Protein AF-A0A840UQM2-F1 (afdb_monomer)

Mean predicted aligned error: 9.04 Å

Solvent-accessible surface area (backbone atoms only — not comparable to full-atom values): 5366 Å² total; per-residue (Å²): 131,89,81,72,73,69,52,84,92,65,57,53,75,91,84,45,74,70,52,30,52,53,26,50,56,41,49,52,55,58,54,66,31,68,70,54,38,54,58,49,62,75,69,56,51,74,68,58,48,51,54,49,49,52,55,51,52,52,51,43,68,74,78,42,54,72,69,54,42,32,44,72,71,66,67,41,71,80,74,80,74,74,82,80,81,130

Organism: NCBI:txid1506996

Foldseek 3Di:
DPPPQDDLVQQDPDPDPVSVVSSVVSVVVVCPPPVNVVVVVVPDDPVRVVVVCVVVVVVCVVPPDPCRCCCPPVVCPPPPPPPPPD

pLDDT: mean 81.35, std 15.38, range [39.81, 96.38]

Secondary structure (DSSP, 8-state):
----PPPGGG---SS-HHHHHHHHHHHHHHHT-HHHHHHHHTTS-HHHHHHHHHHHHHHHHHHS-HHHHHHHTS------------

Structure (mmCIF, N/CA/C/O backbone):
data_AF-A0A840UQM2-F1
#
_entry.id   AF-A0A840UQM2-F1
#
loop_
_atom_site.group_PDB
_atom_site.id
_atom_site.type_symbol
_atom_site.label_atom_id
_atom_site.label_alt_id
_atom_site.label_comp_id
_atom_site.label_asym_id
_atom_site.label_entity_id
_atom_site.label_seq_id
_atom_site.pdbx_PDB_ins_code
_atom_site.Cartn_x
_atom_site.Cartn_y
_atom_site.Cartn_z
_atom_site.occupancy
_atom_site.B_iso_or_equiv
_atom_site.auth_seq_id
_atom_site.auth_comp_id
_atom_site.auth_asym_id
_atom_site.auth_atom_id
_atom_site.pdbx_PDB_model_num
ATOM 1 N N . MET A 1 1 ? -6.434 15.184 -23.416 1.00 39.81 1 MET A N 1
ATOM 2 C CA . MET A 1 1 ? -5.617 14.066 -22.909 1.00 39.81 1 MET A CA 1
ATOM 3 C C . MET A 1 1 ? -6.597 13.099 -22.289 1.00 39.81 1 MET A C 1
ATOM 5 O O . MET A 1 1 ? -7.172 13.421 -21.260 1.00 39.81 1 MET A O 1
ATOM 9 N N . ASP A 1 2 ? -6.915 12.026 -23.006 1.00 41.00 2 ASP A N 1
ATOM 10 C CA . ASP A 1 2 ? -7.840 10.998 -22.537 1.00 41.00 2 ASP A CA 1
ATOM 11 C C . ASP A 1 2 ? -7.132 10.196 -21.439 1.00 41.00 2 ASP A C 1
ATOM 13 O O . ASP A 1 2 ? -6.310 9.324 -21.706 1.00 41.00 2 ASP A O 1
ATOM 17 N N . ASN A 1 3 ? -7.358 10.599 -20.190 1.00 48.94 3 ASN A N 1
ATOM 18 C CA . ASN A 1 3 ? -6.868 9.928 -18.992 1.00 48.94 3 ASN A CA 1
ATOM 19 C C . ASN A 1 3 ? -7.781 8.730 -18.698 1.00 48.94 3 ASN A C 1
ATOM 21 O O . ASN A 1 3 ? -8.442 8.683 -17.661 1.00 48.94 3 ASN A O 1
ATOM 25 N N . SER A 1 4 ? -7.896 7.808 -19.656 1.00 53.62 4 SER A N 1
ATOM 26 C CA . SER A 1 4 ? -8.677 6.591 -19.474 1.00 53.62 4 SER A CA 1
ATOM 27 C C . SER A 1 4 ? -7.955 5.711 -18.465 1.00 53.62 4 SER A C 1
ATOM 29 O O . SER A 1 4 ? -6.964 5.051 -18.781 1.00 53.62 4 SER A O 1
ATOM 31 N N . ALA A 1 5 ? -8.433 5.750 -17.222 1.00 64.06 5 ALA A N 1
ATOM 32 C CA . ALA A 1 5 ? -8.079 4.776 -16.206 1.00 64.06 5 ALA A CA 1
ATOM 33 C C . ALA A 1 5 ? -8.223 3.369 -16.808 1.00 64.06 5 ALA A C 1
ATOM 35 O O . ALA A 1 5 ? -9.231 3.066 -17.451 1.00 64.06 5 ALA A O 1
ATOM 36 N N . LEU A 1 6 ? -7.198 2.527 -16.646 1.00 74.06 6 LEU A N 1
ATOM 37 C CA . LEU A 1 6 ? -7.268 1.138 -17.095 1.00 74.06 6 LEU A CA 1
ATOM 38 C C . LEU A 1 6 ? -8.486 0.470 -16.454 1.00 74.06 6 LEU A C 1
ATOM 40 O O . LEU A 1 6 ? -8.718 0.616 -15.254 1.00 74.06 6 LEU A O 1
ATOM 44 N N . SER A 1 7 ? -9.252 -0.277 -17.247 1.00 78.06 7 SER A N 1
ATOM 45 C CA . SER A 1 7 ? -10.291 -1.144 -16.693 1.00 78.06 7 SER A CA 1
ATOM 46 C C . SER A 1 7 ? -9.640 -2.338 -15.979 1.00 78.06 7 SER A C 1
ATOM 48 O O . SER A 1 7 ? -8.565 -2.776 -16.397 1.00 78.06 7 SER A O 1
ATOM 50 N N . PRO A 1 8 ? -10.283 -2.935 -14.958 1.00 79.19 8 PRO A N 1
ATOM 51 C CA . PRO A 1 8 ? -9.746 -4.094 -14.231 1.00 79.19 8 PRO A CA 1
ATOM 52 C C . PRO A 1 8 ? -9.349 -5.259 -15.151 1.00 79.19 8 PRO A C 1
ATOM 54 O O . PRO A 1 8 ? -8.362 -5.944 -14.904 1.00 79.19 8 PRO A O 1
ATOM 57 N N . SER A 1 9 ? -10.070 -5.450 -16.258 1.00 82.69 9 SER A N 1
ATOM 58 C CA . SER A 1 9 ? -9.787 -6.472 -17.274 1.00 82.69 9 SER A CA 1
ATOM 59 C C . SER A 1 9 ? -8.555 -6.191 -18.147 1.00 82.69 9 SER A C 1
ATOM 61 O O . SER A 1 9 ? -8.214 -7.011 -18.993 1.00 82.69 9 SER A O 1
ATOM 63 N N . GLN A 1 10 ? -7.922 -5.027 -17.995 1.00 83.31 10 GLN A N 1
ATOM 64 C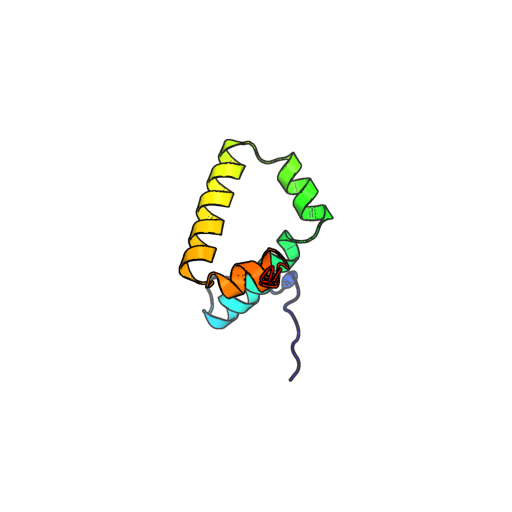 CA . GLN A 1 10 ? -6.761 -4.581 -18.772 1.00 83.31 10 GLN A CA 1
ATOM 65 C C . GLN A 1 10 ? -5.480 -4.509 -17.928 1.00 83.31 10 GLN A C 1
ATOM 67 O O . GLN A 1 10 ? -4.428 -4.164 -18.462 1.00 83.31 10 GLN A O 1
ATOM 72 N N . ILE A 1 11 ? -5.560 -4.820 -16.628 1.00 86.19 11 ILE A N 1
ATOM 73 C CA . ILE A 1 11 ? -4.397 -4.891 -15.740 1.00 86.19 11 ILE A CA 1
ATOM 74 C C . ILE A 1 11 ? -3.486 -6.019 -16.225 1.00 86.19 11 ILE A C 1
ATOM 76 O O . ILE A 1 11 ? -3.907 -7.169 -16.355 1.00 86.19 11 ILE A O 1
ATOM 80 N N . CYS A 1 12 ? -2.228 -5.684 -16.486 1.00 87.56 12 CYS A N 1
ATOM 81 C CA . CYS A 1 12 ? -1.219 -6.637 -16.914 1.00 87.56 12 CYS A CA 1
ATOM 82 C C . CYS A 1 12 ? 0.147 -6.233 -16.357 1.00 87.56 12 CYS A C 1
ATOM 84 O O . CYS A 1 12 ? 0.509 -5.056 -16.400 1.00 87.56 12 CYS A O 1
ATOM 86 N N .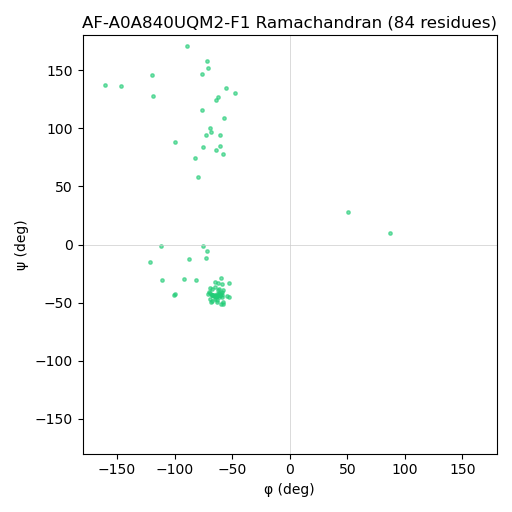 PHE A 1 13 ? 0.888 -7.216 -15.849 1.00 88.75 13 PHE A N 1
ATOM 87 C CA . PHE A 1 13 ? 2.217 -7.033 -15.271 1.00 88.75 13 PHE A CA 1
ATOM 88 C C . PHE A 1 13 ? 3.259 -7.845 -16.047 1.00 88.75 13 PHE A C 1
ATOM 90 O O . PHE A 1 13 ? 2.965 -8.946 -16.517 1.00 88.75 13 PHE A O 1
ATOM 97 N N . GLY A 1 14 ? 4.480 -7.320 -16.151 1.00 86.12 14 GLY A N 1
ATOM 98 C CA . GLY A 1 14 ? 5.633 -8.021 -16.721 1.00 86.12 14 GLY A CA 1
ATOM 99 C C . GLY A 1 14 ? 5.801 -7.903 -18.238 1.00 86.12 14 GLY A C 1
ATOM 100 O O . GLY A 1 14 ? 6.638 -8.607 -18.803 1.00 86.12 14 GLY A O 1
ATOM 101 N N . LEU A 1 15 ? 5.035 -7.032 -18.901 1.00 83.44 15 LEU A N 1
ATOM 102 C CA . LEU A 1 15 ? 5.176 -6.771 -20.341 1.00 83.44 15 LEU A CA 1
ATOM 103 C C . LEU A 1 15 ? 5.967 -5.493 -20.630 1.00 83.44 15 LEU A C 1
ATOM 105 O O . LEU A 1 15 ? 6.792 -5.481 -21.541 1.00 83.44 15 LEU A O 1
ATOM 109 N N . ASP A 1 16 ? 5.709 -4.424 -19.879 1.00 90.12 16 ASP A N 1
ATOM 110 C CA . ASP A 1 16 ? 6.322 -3.116 -20.087 1.00 90.12 16 ASP A CA 1
ATOM 111 C C . ASP A 1 16 ? 6.216 -2.269 -18.816 1.00 90.12 16 ASP A C 1
ATOM 113 O O . ASP A 1 16 ? 5.154 -2.186 -18.210 1.00 90.12 16 ASP A O 1
ATOM 117 N N . LEU A 1 17 ? 7.292 -1.568 -18.452 1.00 88.75 17 LEU A N 1
ATOM 118 C CA . LEU A 1 17 ? 7.356 -0.811 -17.201 1.00 88.75 17 LEU A CA 1
ATOM 119 C C . LEU A 1 17 ? 6.313 0.318 -17.115 1.00 88.75 17 LEU A C 1
ATOM 121 O O . LEU A 1 17 ? 5.844 0.634 -16.020 1.00 88.75 17 LEU A O 1
ATOM 125 N N . GLU A 1 18 ? 5.959 0.960 -18.229 1.00 87.69 18 GLU A N 1
ATOM 126 C CA . GLU A 1 18 ? 4.918 1.992 -18.242 1.00 87.69 18 GLU A CA 1
ATOM 127 C C . GLU A 1 18 ? 3.532 1.369 -18.045 1.00 87.69 18 GLU A C 1
ATOM 129 O O . GLU A 1 18 ? 2.736 1.875 -17.245 1.00 87.69 18 GLU A O 1
ATOM 134 N N . LEU A 1 19 ? 3.261 0.241 -18.705 1.00 87.50 19 LEU A N 1
ATOM 135 C CA . LEU A 1 19 ? 2.036 -0.529 -18.497 1.00 87.50 19 LEU A CA 1
ATOM 136 C C . LEU A 1 19 ? 1.942 -1.075 -17.068 1.00 87.50 19 LEU A C 1
ATOM 138 O O . LEU A 1 19 ? 0.885 -0.961 -16.454 1.00 87.50 19 LEU A O 1
ATOM 142 N N . ASP A 1 20 ? 3.035 -1.594 -16.515 1.00 90.44 20 ASP A N 1
ATOM 143 C CA . ASP A 1 20 ? 3.126 -2.067 -15.135 1.00 90.44 20 ASP A CA 1
ATOM 144 C C . ASP A 1 20 ? 2.789 -0.939 -14.149 1.00 90.44 20 ASP A C 1
ATOM 146 O O . ASP A 1 20 ? 1.994 -1.140 -13.235 1.00 90.44 20 ASP A O 1
ATOM 150 N N . ARG A 1 21 ? 3.302 0.282 -14.362 1.00 89.81 21 ARG A N 1
ATOM 151 C CA . ARG A 1 21 ? 2.977 1.448 -13.515 1.00 89.81 21 ARG A CA 1
ATOM 152 C C . ARG A 1 21 ? 1.497 1.820 -13.574 1.00 89.81 21 ARG A C 1
ATOM 154 O O . ARG A 1 21 ? 0.891 2.091 -12.537 1.00 89.81 21 ARG A O 1
ATOM 161 N N . ARG A 1 22 ? 0.901 1.831 -14.770 1.00 89.56 22 ARG A N 1
ATOM 162 C CA . ARG A 1 22 ? -0.535 2.122 -14.935 1.00 89.56 22 ARG A CA 1
ATOM 163 C C . ARG A 1 22 ? -1.397 1.023 -14.311 1.00 89.56 22 ARG A C 1
ATOM 165 O O . ARG A 1 22 ? -2.358 1.325 -13.605 1.00 89.56 22 ARG A O 1
ATOM 172 N N . SER A 1 23 ? -1.028 -0.234 -14.531 1.00 89.88 23 SER A N 1
ATOM 173 C CA . SER A 1 23 ? -1.682 -1.412 -13.957 1.00 89.88 23 SER A CA 1
ATOM 174 C C . SER A 1 23 ? -1.599 -1.404 -12.435 1.00 89.88 23 SER A C 1
ATOM 176 O O . SER A 1 23 ? -2.600 -1.646 -11.768 1.00 89.88 23 SER A O 1
ATOM 178 N N . PHE A 1 24 ? -0.444 -1.035 -11.879 1.00 90.62 24 PHE A N 1
ATOM 179 C CA . PHE A 1 24 ? -0.239 -0.896 -10.441 1.00 90.62 24 PHE A CA 1
ATOM 180 C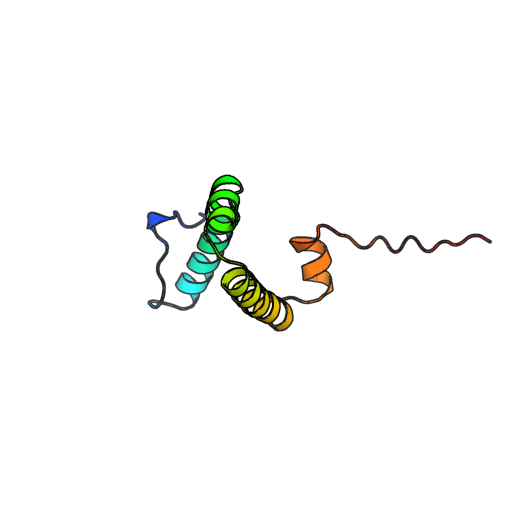 C . PHE A 1 24 ? -1.130 0.199 -9.841 1.00 90.62 24 PHE A C 1
ATOM 182 O O . PHE A 1 24 ? -1.790 -0.029 -8.831 1.00 90.62 24 PHE A O 1
ATOM 189 N N . SER A 1 25 ? -1.230 1.360 -10.498 1.00 90.12 25 SER A N 1
ATOM 190 C CA . SER A 1 25 ? -2.138 2.432 -10.068 1.00 90.12 25 SER A CA 1
ATOM 191 C C . SER A 1 25 ? -3.609 1.992 -10.067 1.00 90.12 25 SER A C 1
ATOM 193 O O . SER A 1 25 ? -4.331 2.275 -9.111 1.00 90.12 25 SER A O 1
ATOM 195 N N . CYS A 1 26 ? -4.057 1.271 -11.101 1.00 89.62 26 CYS A N 1
ATOM 196 C CA . CYS A 1 26 ? -5.416 0.723 -11.163 1.00 89.62 26 CYS A CA 1
ATOM 197 C C . CYS A 1 26 ? -5.654 -0.334 -10.070 1.00 89.62 26 CYS A C 1
ATOM 199 O O . CYS A 1 26 ? -6.670 -0.304 -9.377 1.00 89.62 26 CYS A O 1
ATOM 201 N N . PHE A 1 27 ? -4.686 -1.227 -9.860 1.00 90.06 27 PHE A N 1
ATOM 202 C CA . PHE A 1 27 ? -4.747 -2.259 -8.829 1.00 90.06 27 PHE A CA 1
ATOM 203 C C . PHE A 1 27 ? -4.913 -1.665 -7.423 1.00 90.06 27 PHE A C 1
ATOM 205 O O . PHE A 1 27 ? -5.783 -2.112 -6.678 1.00 90.06 27 PHE A O 1
ATOM 212 N N . LEU A 1 28 ? -4.148 -0.622 -7.078 1.00 89.94 28 LEU A N 1
ATOM 213 C CA . LEU A 1 28 ? -4.274 0.058 -5.784 1.00 89.94 28 LEU A CA 1
ATOM 214 C C . LEU A 1 28 ? -5.660 0.686 -5.582 1.00 89.94 28 LEU A C 1
ATOM 216 O O . LEU A 1 28 ? -6.205 0.616 -4.485 1.00 89.94 28 LEU A O 1
ATOM 220 N N . GLN A 1 29 ? -6.260 1.253 -6.631 1.00 89.12 29 GLN A N 1
ATOM 221 C CA . GLN A 1 29 ? -7.612 1.820 -6.558 1.00 89.12 29 GLN A CA 1
ATOM 222 C C . GLN A 1 29 ? -8.683 0.743 -6.339 1.00 89.12 29 GLN A C 1
ATOM 224 O O . GLN A 1 29 ? -9.625 0.959 -5.578 1.00 89.12 29 GLN A O 1
ATOM 229 N N . LEU A 1 30 ? -8.536 -0.427 -6.970 1.00 88.44 30 LEU A N 1
ATOM 230 C CA . LEU A 1 30 ? -9.432 -1.568 -6.752 1.00 88.44 30 LEU A CA 1
ATOM 231 C C . LEU A 1 30 ? -9.280 -2.139 -5.340 1.00 88.44 30 LEU A C 1
ATOM 233 O O . LEU A 1 30 ? -10.282 -2.405 -4.681 1.00 88.44 30 LEU A O 1
ATOM 237 N N . ALA A 1 31 ? -8.041 -2.289 -4.866 1.00 86.88 31 ALA A N 1
ATOM 238 C CA . ALA A 1 31 ? -7.752 -2.767 -3.517 1.00 86.88 31 ALA A CA 1
ATOM 239 C C . ALA A 1 31 ? -8.251 -1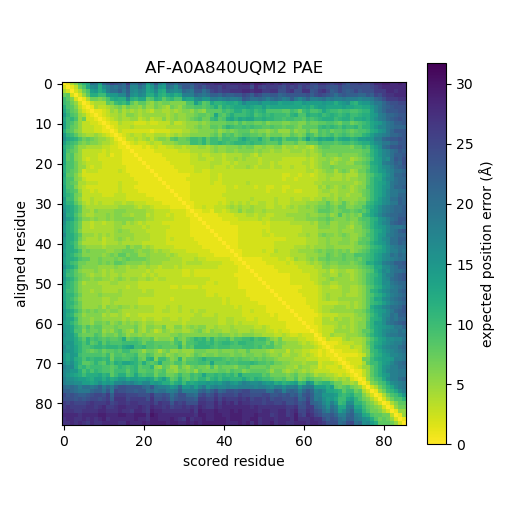.790 -2.438 1.00 86.88 31 ALA A C 1
ATOM 241 O O . ALA A 1 31 ? -8.756 -2.222 -1.407 1.00 86.88 31 ALA A O 1
ATOM 242 N N . GLY A 1 32 ? -8.164 -0.481 -2.698 1.00 85.00 32 GLY A N 1
ATOM 243 C CA . GLY A 1 32 ? -8.681 0.578 -1.831 1.00 85.00 32 GLY A CA 1
ATOM 244 C C . GLY A 1 32 ? -10.204 0.744 -1.860 1.00 85.00 32 GLY A C 1
ATOM 245 O O . GLY A 1 32 ? -10.736 1.596 -1.148 1.00 85.00 32 GLY A O 1
ATOM 246 N N . ASN A 1 33 ? -10.934 -0.044 -2.660 1.00 91.31 33 ASN A N 1
ATOM 247 C CA . ASN A 1 33 ? -12.391 -0.052 -2.600 1.00 91.31 33 ASN A CA 1
ATOM 248 C C . ASN A 1 33 ? -12.852 -0.532 -1.216 1.00 91.31 33 ASN A C 1
ATOM 250 O O . ASN A 1 33 ? -12.470 -1.611 -0.769 1.00 91.31 33 ASN A O 1
ATOM 254 N N . ARG A 1 34 ? -13.716 0.253 -0.561 1.00 89.75 34 ARG A N 1
ATOM 255 C CA . ARG A 1 34 ? -14.167 0.002 0.815 1.00 89.75 34 ARG A CA 1
ATOM 256 C C . ARG A 1 34 ? -14.722 -1.407 1.030 1.00 89.75 34 ARG A C 1
ATOM 258 O O . ARG A 1 34 ? -14.392 -2.025 2.033 1.00 89.75 34 ARG A O 1
ATOM 265 N N . GLU A 1 35 ? -15.560 -1.902 0.120 1.00 92.19 35 GLU A N 1
ATOM 266 C CA . GLU A 1 35 ? -16.176 -3.227 0.264 1.00 92.19 35 GLU A CA 1
ATOM 267 C C . GLU A 1 35 ? -15.137 -4.338 0.110 1.00 92.19 35 GLU A C 1
ATOM 269 O O . GLU A 1 35 ? -15.125 -5.292 0.883 1.00 92.19 35 GLU A O 1
ATOM 274 N N . PHE A 1 36 ? -14.227 -4.205 -0.856 1.00 91.19 36 PHE A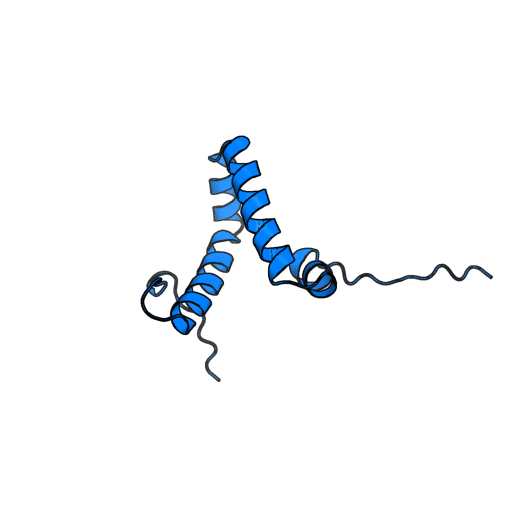 N 1
ATOM 275 C CA . PHE A 1 36 ? -13.165 -5.187 -1.054 1.00 91.19 36 PHE A CA 1
ATOM 276 C C . PHE A 1 36 ? -12.160 -5.196 0.105 1.00 91.19 36 PHE A C 1
ATOM 278 O O . PHE A 1 36 ? -11.786 -6.269 0.579 1.00 91.19 36 PHE A O 1
ATOM 285 N N . ALA A 1 37 ? -11.759 -4.016 0.584 1.00 92.50 37 ALA A N 1
ATOM 286 C CA . ALA A 1 37 ? -10.838 -3.865 1.703 1.00 92.50 37 ALA A CA 1
ATOM 287 C C . ALA A 1 37 ? -11.393 -4.500 2.988 1.00 92.50 37 ALA A C 1
ATOM 289 O O . ALA A 1 37 ? -10.666 -5.220 3.665 1.00 92.50 37 ALA A O 1
ATOM 290 N N . ASP A 1 38 ? -12.681 -4.300 3.286 1.00 94.69 38 ASP A N 1
ATOM 291 C CA . ASP A 1 38 ? -13.347 -4.900 4.451 1.00 94.69 38 ASP A CA 1
ATOM 292 C C . ASP A 1 38 ? -13.387 -6.436 4.355 1.00 94.69 38 ASP A C 1
ATOM 294 O O . ASP A 1 38 ? -13.020 -7.145 5.292 1.00 94.69 38 ASP A O 1
ATOM 298 N N . ILE A 1 39 ? -13.719 -6.962 3.169 1.00 95.38 39 ILE A N 1
ATOM 299 C CA . ILE A 1 39 ? -13.720 -8.405 2.898 1.00 95.38 39 ILE A CA 1
ATOM 300 C C . ILE A 1 39 ? -12.323 -9.014 3.067 1.00 95.38 39 ILE A C 1
ATOM 302 O O . ILE A 1 39 ? -12.201 -10.123 3.592 1.00 95.38 39 ILE A O 1
ATOM 306 N N . LEU A 1 40 ? -11.280 -8.337 2.578 1.00 93.19 40 LEU A N 1
ATOM 307 C CA . LEU A 1 40 ? -9.906 -8.818 2.688 1.00 93.19 40 LEU A CA 1
ATOM 308 C C . LEU A 1 40 ? -9.433 -8.774 4.145 1.00 93.19 40 LEU A C 1
ATOM 310 O O . LEU A 1 40 ? -8.934 -9.782 4.638 1.00 93.19 40 LEU A O 1
ATOM 314 N N . ALA A 1 41 ? -9.666 -7.658 4.841 1.00 93.44 41 ALA A N 1
ATOM 315 C CA . ALA A 1 41 ? -9.307 -7.473 6.246 1.00 93.44 41 ALA A CA 1
ATOM 316 C C . ALA A 1 41 ? -9.963 -8.512 7.170 1.00 93.44 41 ALA A C 1
ATOM 318 O O . ALA A 1 41 ? -9.351 -8.946 8.138 1.00 93.44 41 ALA A O 1
ATOM 319 N N . ALA A 1 42 ? -11.182 -8.958 6.854 1.00 95.38 42 ALA A N 1
ATOM 320 C CA . ALA A 1 42 ? -11.872 -10.000 7.614 1.00 95.38 42 ALA A CA 1
ATOM 321 C C . ALA A 1 42 ? -11.304 -11.421 7.408 1.00 95.38 42 ALA A C 1
ATOM 323 O O . ALA A 1 42 ? -11.716 -12.344 8.114 1.00 95.38 42 ALA A O 1
ATOM 324 N N . ARG A 1 43 ? -10.429 -11.633 6.415 1.00 95.94 43 ARG A N 1
ATOM 325 C CA . ARG A 1 43 ? -9.910 -12.959 6.032 1.00 95.94 43 ARG A CA 1
ATOM 326 C C .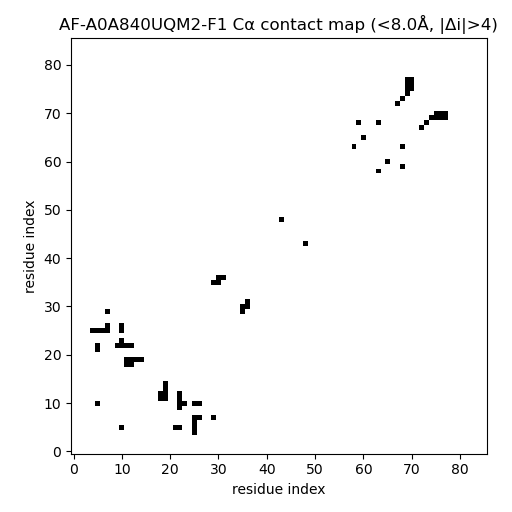 ARG A 1 43 ? -8.437 -13.172 6.347 1.00 95.94 43 ARG A C 1
ATOM 328 O O . ARG A 1 43 ? -8.064 -14.321 6.555 1.00 95.94 43 ARG A O 1
ATOM 335 N N . VAL A 1 44 ? -7.639 -12.109 6.318 1.00 95.19 44 VAL A N 1
ATOM 336 C CA . VAL A 1 44 ? -6.207 -12.171 6.628 1.00 95.19 44 VAL A CA 1
ATOM 337 C C . VAL A 1 44 ? -5.986 -12.286 8.133 1.00 95.19 44 VAL A C 1
ATOM 339 O O . VAL A 1 44 ? -6.765 -11.744 8.921 1.00 95.19 44 VAL A O 1
ATOM 342 N N . ASP A 1 45 ? -4.942 -12.997 8.541 1.00 95.38 45 ASP A N 1
ATOM 343 C CA . ASP A 1 45 ? -4.556 -13.082 9.949 1.00 95.38 45 ASP A CA 1
ATOM 344 C C . ASP A 1 45 ? -3.583 -11.964 10.367 1.00 95.38 45 ASP A C 1
ATOM 346 O O . ASP A 1 45 ? -3.105 -11.176 9.551 1.00 95.38 45 ASP A O 1
ATOM 350 N N . SER A 1 46 ? -3.321 -11.856 11.672 1.00 93.88 46 SER A N 1
ATOM 351 C CA . SER A 1 46 ? -2.489 -10.789 12.235 1.00 93.88 46 SER A CA 1
ATOM 352 C C . SER A 1 46 ? -1.076 -10.743 11.647 1.00 93.88 46 SER A C 1
ATOM 354 O O . SER A 1 46 ? -0.570 -9.652 11.400 1.00 93.88 46 SER A O 1
ATOM 356 N N . ASP A 1 47 ? -0.451 -11.897 11.406 1.00 96.38 47 ASP A N 1
ATOM 357 C CA . ASP A 1 47 ? 0.904 -11.980 10.856 1.00 96.38 47 ASP A CA 1
ATOM 358 C C . ASP A 1 47 ? 0.916 -11.529 9.388 1.00 96.38 47 ASP A C 1
ATOM 360 O O . ASP A 1 47 ? 1.776 -10.748 8.977 1.00 96.38 47 ASP A O 1
ATOM 364 N N . GLU A 1 48 ? -0.100 -11.918 8.613 1.00 95.50 48 GLU A N 1
ATOM 365 C CA . GLU A 1 48 ? -0.284 -11.443 7.236 1.00 95.50 48 GLU A CA 1
ATOM 366 C C . GLU A 1 48 ? -0.507 -9.922 7.172 1.00 95.50 48 GLU A C 1
ATOM 368 O O . GLU A 1 48 ? 0.032 -9.251 6.285 1.00 95.50 48 GLU A O 1
ATOM 373 N N . ILE A 1 49 ? -1.265 -9.361 8.121 1.00 94.44 49 ILE A N 1
ATOM 374 C CA . ILE A 1 49 ? -1.475 -7.911 8.236 1.00 94.44 49 ILE A CA 1
ATOM 375 C C . ILE A 1 49 ? -0.149 -7.203 8.516 1.00 94.44 49 ILE A C 1
ATOM 377 O O . ILE A 1 49 ? 0.177 -6.232 7.830 1.00 94.44 49 ILE A O 1
ATOM 381 N N . GLU A 1 50 ? 0.622 -7.671 9.500 1.00 95.00 50 GLU A N 1
ATOM 382 C CA . GLU A 1 50 ? 1.905 -7.059 9.861 1.00 95.00 50 GLU A CA 1
ATOM 383 C C . GLU A 1 50 ? 2.900 -7.108 8.696 1.00 95.00 50 GLU A C 1
ATOM 385 O O . GLU A 1 50 ? 3.493 -6.082 8.353 1.00 95.00 50 GLU A O 1
ATOM 390 N N . GLN A 1 51 ? 3.017 -8.256 8.021 1.00 95.38 51 GLN A N 1
ATOM 391 C CA . GLN A 1 51 ? 3.870 -8.407 6.840 1.00 95.38 51 GLN A CA 1
ATOM 392 C C . GLN A 1 51 ? 3.458 -7.469 5.698 1.00 95.38 51 GLN A C 1
ATOM 394 O O . GLN A 1 51 ? 4.309 -6.834 5.067 1.00 95.38 51 GLN A O 1
ATOM 399 N N . PHE A 1 52 ? 2.154 -7.354 5.425 1.00 93.38 52 PHE A N 1
ATOM 400 C CA . PHE A 1 52 ? 1.654 -6.469 4.377 1.00 93.38 52 PHE A CA 1
ATOM 401 C C . PHE A 1 52 ? 1.928 -4.998 4.699 1.00 93.38 52 PHE A C 1
ATOM 403 O O . PHE A 1 52 ? 2.396 -4.255 3.834 1.00 93.38 52 PHE A O 1
ATOM 410 N N . VAL A 1 53 ? 1.661 -4.575 5.937 1.00 91.88 53 VAL A N 1
ATOM 411 C CA . VAL A 1 53 ? 1.879 -3.193 6.381 1.00 91.88 53 VAL A CA 1
ATOM 412 C C . VAL A 1 53 ? 3.363 -2.837 6.355 1.00 91.88 53 VAL A C 1
ATOM 414 O O . VAL A 1 53 ? 3.703 -1.765 5.852 1.00 91.88 53 VAL A O 1
ATOM 417 N N . ASP A 1 54 ? 4.254 -3.708 6.829 1.00 93.81 54 ASP A N 1
ATOM 418 C CA . ASP A 1 54 ? 5.703 -3.474 6.780 1.00 93.81 54 ASP A CA 1
ATOM 419 C C . ASP A 1 54 ? 6.191 -3.295 5.334 1.00 93.81 54 ASP A C 1
ATOM 421 O O . ASP A 1 54 ? 6.784 -2.268 4.988 1.00 93.81 54 ASP A O 1
ATOM 425 N N . MET A 1 55 ? 5.827 -4.230 4.450 1.00 94.00 55 MET A N 1
ATOM 426 C CA . MET A 1 55 ? 6.168 -4.153 3.031 1.00 94.00 55 MET A CA 1
ATOM 427 C C . MET A 1 55 ? 5.626 -2.869 2.388 1.00 94.00 55 MET A C 1
ATOM 429 O O . MET A 1 55 ? 6.356 -2.155 1.693 1.00 94.00 55 MET A O 1
ATOM 433 N N . PHE A 1 56 ? 4.341 -2.570 2.595 1.00 90.94 56 PHE A N 1
ATOM 434 C CA . PHE A 1 56 ? 3.678 -1.442 1.951 1.00 90.94 56 PHE A CA 1
ATOM 435 C C . PHE A 1 56 ? 4.238 -0.109 2.449 1.00 90.94 56 PHE A C 1
ATOM 437 O O . PHE A 1 56 ? 4.640 0.730 1.644 1.00 90.94 56 PHE A O 1
ATOM 444 N N . THR A 1 57 ? 4.357 0.074 3.765 1.00 88.00 57 THR A N 1
ATOM 445 C CA . THR A 1 57 ? 4.933 1.295 4.348 1.00 88.00 57 THR A CA 1
ATOM 446 C C . THR A 1 57 ? 6.410 1.466 3.994 1.00 88.00 57 THR A C 1
ATOM 448 O O . THR A 1 57 ? 6.851 2.596 3.770 1.00 88.00 57 THR A O 1
ATOM 451 N N . GLY A 1 58 ? 7.165 0.373 3.846 1.00 92.00 58 GLY A N 1
ATOM 452 C CA . GLY A 1 58 ? 8.527 0.394 3.315 1.00 92.00 58 GLY A CA 1
ATOM 453 C C . GLY A 1 58 ? 8.603 0.978 1.899 1.00 92.00 58 GLY A C 1
ATOM 454 O O . GLY A 1 58 ? 9.491 1.786 1.611 1.00 92.00 58 GLY A O 1
ATOM 455 N N . LEU A 1 59 ? 7.646 0.641 1.026 1.00 90.50 59 LEU A N 1
ATOM 456 C CA . LEU A 1 59 ? 7.542 1.236 -0.312 1.00 90.50 59 LEU A CA 1
ATOM 45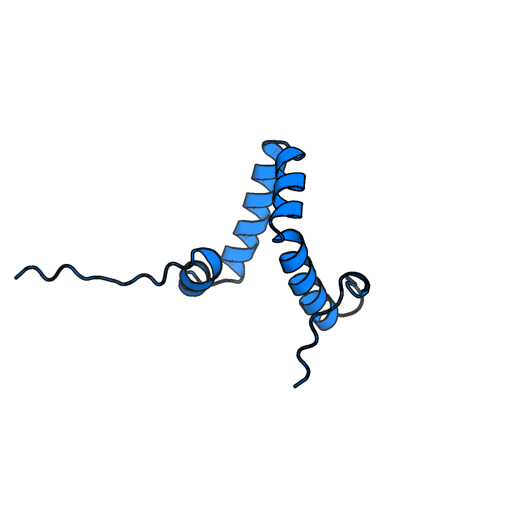7 C C . LEU A 1 59 ? 7.164 2.717 -0.256 1.00 90.50 59 LEU A C 1
ATOM 459 O O . LEU A 1 59 ? 7.787 3.516 -0.959 1.00 90.50 59 LEU A O 1
ATOM 463 N N . LEU A 1 60 ? 6.200 3.091 0.594 1.00 87.31 60 LEU A N 1
ATOM 464 C CA . LEU A 1 60 ? 5.809 4.493 0.768 1.00 87.31 60 LEU A CA 1
ATOM 465 C C . LEU A 1 60 ? 7.012 5.328 1.210 1.00 87.31 60 LEU A C 1
ATOM 467 O O . LEU A 1 60 ? 7.359 6.286 0.536 1.00 87.31 60 LEU A O 1
ATOM 471 N N . ARG A 1 61 ? 7.738 4.917 2.255 1.00 86.56 61 ARG A N 1
ATOM 472 C CA . ARG A 1 61 ? 8.926 5.643 2.749 1.00 86.56 61 ARG A CA 1
ATOM 473 C C . ARG A 1 61 ? 10.036 5.794 1.710 1.00 86.56 61 ARG A C 1
ATOM 475 O O . ARG A 1 61 ? 10.822 6.734 1.781 1.00 86.56 61 ARG A O 1
ATOM 482 N N . LYS A 1 62 ? 10.139 4.857 0.766 1.00 90.81 62 LYS A N 1
ATOM 483 C CA . LYS A 1 62 ? 11.168 4.874 -0.281 1.00 90.81 62 LYS A CA 1
ATOM 484 C C . LYS A 1 62 ? 10.816 5.792 -1.452 1.00 90.81 62 LYS A C 1
ATOM 486 O O . LYS A 1 62 ? 11.723 6.301 -2.109 1.00 90.81 62 LYS A O 1
ATOM 491 N N . HIS A 1 63 ? 9.528 5.955 -1.747 1.00 88.50 63 HIS A N 1
ATOM 492 C CA . HIS A 1 63 ? 9.059 6.600 -2.977 1.00 88.50 63 HIS A CA 1
ATOM 493 C C . HIS A 1 63 ? 8.183 7.837 -2.751 1.00 88.50 63 HIS A C 1
ATOM 495 O O . HIS A 1 63 ? 7.998 8.606 -3.689 1.00 88.50 63 HIS A O 1
ATOM 501 N N . ILE A 1 64 ? 7.678 8.042 -1.537 1.00 86.50 64 ILE A N 1
ATOM 502 C CA . ILE A 1 64 ? 6.793 9.137 -1.146 1.00 86.50 64 ILE A CA 1
ATOM 503 C C . ILE A 1 64 ? 7.498 9.962 -0.070 1.00 86.50 64 ILE A C 1
ATOM 505 O O . ILE A 1 64 ? 7.989 9.430 0.926 1.00 86.50 64 ILE A O 1
ATOM 509 N N . SER A 1 65 ? 7.576 11.274 -0.284 1.00 82.94 65 SER A N 1
ATOM 510 C CA . SER A 1 65 ? 8.101 12.207 0.714 1.00 82.94 65 SER A CA 1
ATOM 511 C C . SER A 1 65 ? 7.127 12.375 1.880 1.00 82.94 65 SER A C 1
ATOM 513 O O . SER A 1 65 ? 5.927 12.176 1.729 1.00 82.94 65 SER A O 1
ATOM 515 N N . GLU A 1 66 ? 7.628 12.806 3.036 1.00 76.56 66 GLU A N 1
ATOM 516 C CA . GLU A 1 66 ? 6.802 13.030 4.232 1.00 76.56 66 GLU A CA 1
ATOM 517 C C . GLU A 1 66 ? 5.617 13.975 3.953 1.00 76.56 66 GLU A C 1
ATOM 519 O O . GLU A 1 66 ? 4.478 13.637 4.260 1.00 76.56 66 GLU A O 1
ATOM 524 N N . SER A 1 67 ? 5.850 15.083 3.240 1.00 78.06 67 SER A N 1
ATOM 525 C CA . SER A 1 67 ? 4.793 16.021 2.830 1.00 78.06 67 SER A CA 1
ATOM 526 C C . SER A 1 67 ? 3.713 15.379 1.950 1.00 78.06 67 SER A C 1
ATOM 528 O O . SER A 1 67 ? 2.529 15.621 2.153 1.00 78.06 67 SER A O 1
ATOM 530 N N . GLU A 1 68 ? 4.110 14.531 0.998 1.00 80.81 68 GLU A N 1
ATOM 531 C CA . GLU A 1 68 ? 3.184 13.834 0.093 1.00 80.81 68 GLU A CA 1
ATOM 532 C C . GLU A 1 68 ? 2.361 12.782 0.848 1.00 80.81 68 GLU A C 1
ATOM 534 O O . GLU A 1 68 ? 1.173 12.614 0.585 1.00 80.81 68 GLU A O 1
ATOM 539 N N . TYR A 1 69 ? 2.969 12.093 1.817 1.00 80.12 69 TYR A N 1
ATOM 540 C CA . TYR A 1 69 ? 2.273 11.129 2.667 1.00 80.12 69 TYR A CA 1
ATOM 541 C C . TYR A 1 69 ? 1.217 11.818 3.542 1.00 80.12 69 TYR A C 1
ATOM 543 O O . TYR A 1 69 ? 0.069 11.379 3.586 1.00 80.12 69 TYR A O 1
ATOM 551 N N . HIS A 1 70 ? 1.569 12.928 4.192 1.00 80.88 70 HIS A N 1
ATOM 552 C CA . HIS A 1 70 ? 0.635 13.680 5.033 1.00 80.88 70 HIS A CA 1
ATOM 553 C C . HIS A 1 70 ? -0.536 14.234 4.209 1.00 80.88 70 HIS A C 1
ATOM 555 O O . HIS A 1 70 ? -1.698 13.990 4.534 1.00 80.88 70 HIS A O 1
ATOM 561 N N . HIS A 1 71 ? -0.232 14.867 3.076 1.00 78.94 71 HIS A N 1
ATOM 562 C CA . HIS A 1 71 ? -1.236 15.487 2.218 1.00 78.94 71 HIS A CA 1
ATOM 563 C C . HIS A 1 71 ? -2.154 14.461 1.527 1.00 78.94 71 HIS A C 1
ATOM 565 O O . HIS A 1 71 ? -3.376 14.583 1.584 1.00 78.94 71 HIS A O 1
ATOM 571 N N . HIS A 1 72 ? -1.598 13.419 0.893 1.00 77.19 72 HIS A N 1
ATOM 572 C CA . HIS A 1 72 ? -2.387 12.488 0.074 1.00 77.19 72 HIS A CA 1
ATOM 573 C C . HIS A 1 72 ? -2.913 11.264 0.820 1.00 77.19 72 HIS A C 1
ATOM 575 O O . HIS A 1 72 ? -3.948 10.729 0.431 1.00 77.19 72 HIS A O 1
ATOM 581 N N . PHE A 1 73 ? -2.213 10.788 1.850 1.00 75.81 73 PHE A N 1
ATOM 582 C CA . PHE A 1 73 ? -2.596 9.562 2.554 1.00 75.81 73 PHE A CA 1
ATOM 583 C C . PHE A 1 73 ? -3.329 9.853 3.863 1.00 75.81 73 PHE A C 1
ATOM 585 O O . PHE A 1 73 ? -4.342 9.219 4.150 1.00 75.81 73 PHE A O 1
ATOM 592 N N . LEU A 1 74 ? -2.848 10.823 4.645 1.00 77.94 74 LEU A N 1
ATOM 593 C CA . LEU A 1 74 ? -3.498 11.212 5.900 1.00 77.94 74 LEU A CA 1
ATOM 594 C C . LEU A 1 74 ? -4.582 12.278 5.709 1.00 77.94 74 LEU A C 1
ATOM 596 O O . LEU A 1 74 ? -5.360 12.503 6.633 1.00 77.94 74 LEU A O 1
ATOM 600 N N . HIS A 1 75 ? -4.648 12.911 4.527 1.00 72.31 75 HIS A N 1
ATOM 601 C CA . HIS A 1 75 ? -5.459 14.112 4.292 1.00 72.31 75 HIS A CA 1
ATOM 602 C C . HIS A 1 75 ? -5.196 15.191 5.365 1.00 72.31 75 HIS A C 1
ATOM 604 O O . HIS A 1 75 ? -6.073 15.992 5.691 1.00 72.31 75 HIS A O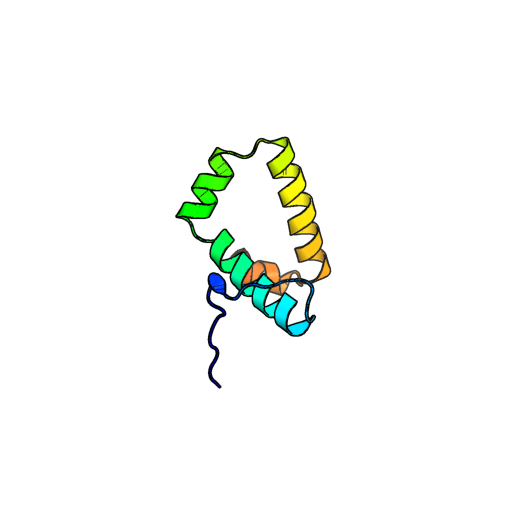 1
ATOM 610 N N . ASP A 1 76 ? -3.984 15.185 5.923 1.00 66.62 76 ASP A N 1
ATOM 611 C CA . ASP A 1 76 ? -3.502 16.134 6.911 1.00 66.62 76 ASP A CA 1
ATOM 612 C C . ASP A 1 76 ? -2.643 17.146 6.159 1.00 66.62 76 ASP A C 1
ATOM 614 O O . ASP A 1 76 ? -1.437 16.980 5.972 1.00 66.62 76 ASP A O 1
ATOM 618 N N . ASP A 1 77 ? -3.291 18.193 5.654 1.00 59.59 77 ASP A N 1
ATOM 619 C CA . ASP A 1 77 ? -2.582 19.438 5.395 1.00 59.59 77 ASP A CA 1
ATOM 620 C C . ASP A 1 77 ? -2.226 19.969 6.771 1.00 59.59 77 ASP A C 1
ATOM 622 O O . ASP A 1 77 ? -3.084 20.532 7.455 1.00 59.59 77 ASP A O 1
ATOM 626 N N . SER A 1 78 ? -1.001 19.703 7.218 1.00 56.84 78 SER A N 1
ATOM 627 C CA . SER A 1 78 ? -0.497 20.190 8.490 1.00 56.84 78 SER A CA 1
ATOM 628 C C . SER A 1 78 ? -0.519 21.722 8.468 1.00 56.84 78 SER A C 1
ATOM 630 O O . SER A 1 78 ? 0.462 22.393 8.147 1.00 56.84 78 SER A O 1
ATOM 632 N N . HIS A 1 79 ? -1.675 22.291 8.807 1.00 49.72 79 HIS A N 1
ATOM 633 C CA . HIS A 1 79 ? -1.831 23.652 9.257 1.00 49.72 79 HIS A CA 1
ATOM 634 C C . HIS A 1 79 ? -1.001 23.742 10.530 1.00 49.72 79 HIS A C 1
ATOM 636 O O . HIS A 1 79 ? -1.454 23.411 11.624 1.00 49.72 79 HIS A O 1
ATOM 642 N N . HIS A 1 80 ? 0.238 24.189 10.363 1.00 51.56 80 HIS A N 1
ATOM 643 C CA . HIS A 1 80 ? 1.027 24.826 11.401 1.00 51.56 80 HIS A CA 1
ATOM 644 C C . HIS A 1 80 ? 0.221 26.052 11.877 1.00 51.56 80 HIS A C 1
ATOM 646 O O . HIS A 1 80 ? 0.437 27.179 11.434 1.00 51.56 80 HIS A O 1
ATOM 652 N N . HIS A 1 81 ? -0.798 25.825 12.708 1.00 47.03 81 HIS A N 1
ATOM 653 C CA . HIS A 1 81 ? -1.403 26.861 13.526 1.00 47.03 81 HIS A CA 1
ATOM 654 C C . HIS A 1 81 ? -0.399 27.087 14.651 1.00 47.03 81 HIS A C 1
ATOM 656 O O . HIS A 1 81 ? -0.442 26.448 15.696 1.00 47.03 81 HIS A O 1
ATOM 662 N N . ASP A 1 82 ? 0.593 27.917 14.344 1.00 47.56 82 ASP A N 1
ATOM 663 C CA . ASP A 1 82 ? 1.446 28.537 15.340 1.00 47.56 82 ASP A CA 1
ATOM 664 C C . ASP A 1 82 ? 0.526 29.303 16.294 1.00 47.56 82 ASP A C 1
ATOM 666 O O . ASP A 1 82 ? -0.124 30.283 15.918 1.00 47.56 82 ASP A O 1
ATOM 670 N N . GLU A 1 83 ? 0.399 28.778 17.508 1.00 56.06 83 GLU A N 1
ATOM 671 C CA . GLU A 1 83 ? -0.172 29.470 18.652 1.00 56.06 83 GLU A CA 1
ATOM 672 C C . GLU A 1 83 ? 0.728 30.669 18.984 1.00 56.06 83 GLU A C 1
ATOM 674 O O . GLU A 1 83 ? 1.569 30.624 19.877 1.00 56.06 83 GLU A O 1
ATOM 679 N N . SER A 1 84 ? 0.560 31.767 18.250 1.00 49.94 84 SER A N 1
ATOM 680 C CA . SER A 1 84 ? 1.020 33.083 18.679 1.00 49.94 84 SER A CA 1
ATOM 681 C C . SER A 1 84 ? -0.026 33.670 19.636 1.00 49.94 84 SER A C 1
ATOM 683 O O . SER A 1 84 ? -0.807 34.551 19.278 1.00 49.94 84 SER A O 1
ATOM 685 N N . GLU A 1 85 ? -0.063 33.145 20.862 1.00 52.72 85 GLU A N 1
ATOM 686 C CA . GLU A 1 85 ? -0.542 33.898 22.022 1.00 52.72 85 GLU A CA 1
ATOM 687 C C . GLU A 1 85 ? 0.562 34.890 22.431 1.00 52.72 85 GLU A C 1
ATOM 689 O O . GLU A 1 85 ? 1.661 34.487 22.820 1.00 52.72 85 GLU A O 1
ATOM 694 N N . GLY A 1 86 ? 0.281 36.193 22.323 1.00 45.91 86 GLY A N 1
ATOM 695 C CA . GLY A 1 86 ? 1.182 37.276 22.737 1.00 45.91 86 GLY A CA 1
ATOM 696 C C . GLY A 1 86 ? 0.620 38.663 22.476 1.00 45.91 86 GLY A C 1
ATOM 697 O O . GLY A 1 86 ? 0.697 39.108 21.311 1.00 45.91 86 GLY A O 1
#

Radius of gyration: 17.5 Å; Cα contacts (8 Å, |Δi|>4): 40; chains: 1; bounding 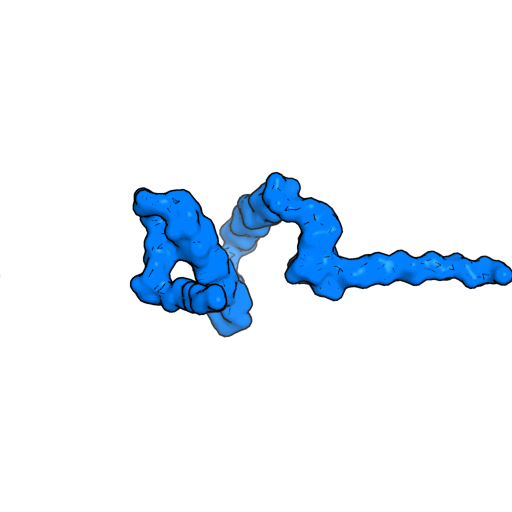box: 27×50×46 Å

Sequence (86 aa):
MDNSALSPSQICFGLDLELDRRSFSCFLQLAGNREFADILAARVDSDEIEQFVDMFTGLLRKHISESEYHHHFLHDDSHHHDESEG